Protein AF-A0A4Y4XLT6-F1 (afdb_monomer)

InterPro domains:
  IPR018145 Type IV secretion system ATPase VirB4/TrbE, middle domain [PF03135] (1-133)

Secondary structure (DSSP, 8-state):
-EEE-SS-SS--SHHHHHHHTS-S-EEEEEEEEEPPHHHHHHHHHHHHHH---HHHHHHHHHHHHHHHTTS---EEEEEEEEE--SSHHHHHHHHHHHHHHHHHTT-EEEP----SS-----SSTTSS---GGGS--

Foldseek 3Di:
DWKDQDPDPDDDCQLVVLVVPDPFPKDKDKDKAWDDLVRLLVVLVVVLVPDPDPVSNVVSVVQNVCSVVVVDTDMQIIIDMDGDDPDPVRVVVVVVVSQVSCVVVSMHDDDDDDPPPPDQDDDDPPRDDRHPVPVPD

Structure (mmCIF, N/CA/C/O backbone):
data_AF-A0A4Y4XLT6-F1
#
_entry.id   AF-A0A4Y4XLT6-F1
#
loop_
_atom_site.group_PDB
_atom_site.id
_atom_site.type_symbol
_atom_site.label_atom_id
_atom_site.label_alt_id
_atom_site.label_comp_id
_atom_site.label_asym_id
_atom_site.label_entity_id
_atom_site.label_seq_id
_atom_site.pdbx_PDB_ins_code
_atom_site.Cartn_x
_atom_site.Cartn_y
_atom_site.Cartn_z
_atom_site.occupancy
_atom_site.B_iso_or_equiv
_atom_site.auth_seq_id
_atom_site.auth_comp_id
_atom_site.auth_asym_id
_atom_site.auth_atom_id
_atom_site.pdbx_PDB_model_num
ATOM 1 N N . ILE A 1 1 ? 8.110 1.461 -8.165 1.00 56.75 1 ILE A N 1
ATOM 2 C CA . ILE A 1 1 ? 6.955 2.390 -8.075 1.00 56.75 1 ILE A CA 1
ATOM 3 C C . ILE A 1 1 ? 6.117 2.007 -6.863 1.00 56.75 1 ILE A C 1
ATOM 5 O O . ILE A 1 1 ? 5.709 0.849 -6.778 1.00 56.75 1 ILE A O 1
ATOM 9 N N . GLY A 1 2 ? 5.889 2.941 -5.937 1.00 58.16 2 GLY A N 1
ATOM 10 C CA . GLY A 1 2 ? 4.943 2.769 -4.827 1.00 58.16 2 GLY A CA 1
ATOM 11 C C . GLY A 1 2 ? 3.599 3.411 -5.168 1.00 58.16 2 GLY A C 1
ATOM 12 O O . GLY A 1 2 ? 3.577 4.536 -5.663 1.00 58.16 2 GLY A O 1
ATOM 13 N N . ILE A 1 3 ? 2.484 2.717 -4.946 1.00 56.78 3 ILE A N 1
ATOM 14 C CA . ILE A 1 3 ? 1.167 3.171 -5.426 1.00 56.78 3 ILE A CA 1
ATOM 15 C C . ILE A 1 3 ? 0.323 3.726 -4.284 1.00 56.78 3 ILE A C 1
ATOM 17 O O . ILE A 1 3 ? 0.218 3.120 -3.216 1.00 56.78 3 ILE A O 1
ATOM 21 N N . LYS A 1 4 ? -0.300 4.882 -4.526 1.00 63.34 4 LYS A N 1
ATOM 22 C CA . LYS A 1 4 ? -1.204 5.552 -3.593 1.00 63.34 4 LYS A CA 1
ATOM 23 C C . LYS A 1 4 ? -2.550 5.818 -4.265 1.00 63.34 4 LYS A C 1
ATOM 25 O O . LYS A 1 4 ? -2.605 6.316 -5.384 1.00 63.34 4 LYS A O 1
ATOM 30 N N . ALA A 1 5 ? -3.632 5.510 -3.559 1.00 59.69 5 ALA A N 1
ATOM 31 C CA . ALA A 1 5 ? -4.990 5.843 -3.971 1.00 59.69 5 ALA A CA 1
ATOM 32 C C . ALA A 1 5 ? -5.420 7.107 -3.217 1.00 59.69 5 ALA A C 1
ATOM 34 O O . ALA A 1 5 ? -5.710 7.040 -2.024 1.00 59.69 5 ALA A O 1
ATOM 35 N N . TYR A 1 6 ? -5.375 8.259 -3.887 1.00 57.91 6 TYR A N 1
ATOM 36 C CA . TYR A 1 6 ? -5.792 9.539 -3.303 1.00 57.91 6 TYR A CA 1
ATOM 37 C C . TYR A 1 6 ? -7.222 9.924 -3.690 1.00 57.91 6 TYR A C 1
ATOM 39 O O . TYR A 1 6 ? -7.899 10.581 -2.908 1.00 57.91 6 TYR A O 1
ATOM 47 N N . GLU A 1 7 ? -7.676 9.494 -4.870 1.00 56.12 7 GLU A N 1
ATOM 48 C CA . GLU A 1 7 ? -8.919 9.971 -5.492 1.00 56.12 7 GLU A CA 1
ATOM 49 C C . GLU A 1 7 ? -9.988 8.881 -5.638 1.00 56.12 7 GLU A C 1
ATOM 51 O O . GLU A 1 7 ? -11.079 9.147 -6.130 1.00 56.12 7 GLU A O 1
ATOM 56 N N . SER A 1 8 ? -9.701 7.651 -5.200 1.00 59.47 8 SER A N 1
ATOM 57 C CA . SER A 1 8 ? -10.658 6.549 -5.275 1.00 59.47 8 SER A CA 1
ATOM 58 C C . SER A 1 8 ? -11.143 6.122 -3.895 1.00 59.47 8 SER A C 1
ATOM 60 O O . SER A 1 8 ? -10.350 5.753 -3.028 1.00 59.47 8 SER A O 1
ATOM 62 N N . GLU A 1 9 ? -12.463 6.081 -3.725 1.00 63.12 9 GLU A N 1
ATOM 63 C CA . GLU A 1 9 ? -13.127 5.472 -2.565 1.00 63.12 9 GLU A CA 1
ATOM 64 C C . GLU A 1 9 ? -13.038 3.937 -2.582 1.00 63.12 9 GLU A C 1
ATOM 66 O O . GLU A 1 9 ? -13.348 3.274 -1.590 1.00 63.12 9 GLU A O 1
ATOM 71 N N . ARG A 1 10 ? -12.639 3.345 -3.719 1.00 63.91 10 ARG A N 1
ATOM 72 C CA . ARG A 1 10 ? -12.600 1.893 -3.927 1.00 63.91 10 ARG A CA 1
ATOM 73 C C . ARG A 1 10 ? -11.317 1.461 -4.624 1.00 63.91 10 ARG A C 1
ATOM 75 O O . ARG A 1 10 ? -10.996 1.910 -5.719 1.00 63.91 10 ARG A O 1
ATOM 82 N N . ILE A 1 11 ? -10.613 0.508 -4.028 1.00 67.00 11 ILE A N 1
ATOM 83 C CA . ILE A 1 11 ? -9.518 -0.187 -4.708 1.00 67.00 11 ILE A CA 1
ATOM 84 C C . ILE A 1 11 ? -10.138 -1.334 -5.510 1.00 67.00 11 ILE A C 1
ATOM 86 O O . ILE A 1 11 ? -10.748 -2.231 -4.930 1.00 67.00 11 ILE A O 1
ATOM 90 N N . THR A 1 12 ? -10.012 -1.296 -6.836 1.00 73.75 12 THR A N 1
ATOM 91 C CA . THR A 1 12 ? -10.509 -2.347 -7.737 1.00 73.75 12 THR A CA 1
ATOM 92 C C . THR A 1 12 ? -9.352 -3.208 -8.248 1.00 73.75 12 THR A C 1
ATOM 94 O O . THR A 1 12 ? -8.189 -2.802 -8.234 1.00 73.75 12 THR A O 1
ATOM 97 N N . SER A 1 13 ? -9.660 -4.416 -8.724 1.00 77.94 13 SER A N 1
ATOM 98 C CA . SER A 1 13 ? -8.675 -5.293 -9.370 1.00 77.94 13 SER A CA 1
ATOM 99 C C . SER A 1 13 ? -8.335 -4.874 -10.804 1.00 77.94 13 SER A C 1
ATOM 101 O O . SER A 1 13 ? -7.438 -5.468 -11.397 1.00 77.94 13 SER A O 1
ATOM 103 N N . ILE A 1 14 ? -9.016 -3.866 -11.363 1.00 82.56 14 ILE A N 1
ATOM 104 C CA . ILE A 1 14 ? -8.887 -3.462 -12.771 1.00 82.56 14 ILE A CA 1
ATOM 105 C C . ILE A 1 14 ? -7.462 -2.999 -13.064 1.00 82.56 14 ILE A C 1
ATOM 107 O O . ILE A 1 14 ? -6.852 -3.487 -14.012 1.00 82.56 14 ILE A O 1
ATOM 111 N N . ALA A 1 15 ? -6.893 -2.154 -12.201 1.00 79.06 15 ALA A N 1
ATOM 112 C CA . ALA A 1 15 ? -5.518 -1.687 -12.347 1.00 79.06 15 ALA A CA 1
ATOM 113 C C . ALA A 1 15 ? -4.511 -2.845 -12.368 1.00 79.06 15 ALA A C 1
ATOM 115 O O . ALA A 1 15 ? -3.639 -2.895 -13.228 1.00 79.06 15 ALA A O 1
ATOM 116 N N . VAL A 1 16 ? -4.656 -3.814 -11.458 1.00 82.31 16 VAL A N 1
ATOM 117 C CA . VAL A 1 16 ? -3.785 -4.999 -11.421 1.00 82.31 16 VAL A CA 1
ATOM 118 C C . VAL A 1 16 ? -3.987 -5.862 -12.666 1.00 82.31 16 VAL A C 1
ATOM 120 O O . VAL A 1 16 ? -3.010 -6.310 -13.256 1.00 82.31 16 VAL A O 1
ATOM 123 N N . GLY A 1 17 ? -5.231 -6.045 -13.110 1.00 85.81 17 GLY A N 1
ATOM 124 C CA . GLY A 1 17 ? -5.538 -6.744 -14.355 1.00 85.81 17 GLY A CA 1
ATOM 125 C C . GLY A 1 17 ? -4.869 -6.088 -15.562 1.00 85.81 17 GLY A C 1
ATOM 126 O O . GLY A 1 17 ? -4.190 -6.768 -16.324 1.00 85.81 17 GLY A O 1
ATOM 127 N N . ALA A 1 18 ? -4.981 -4.766 -15.702 1.00 85.75 18 ALA A N 1
ATOM 128 C CA . ALA A 1 18 ? -4.373 -4.008 -16.794 1.00 85.75 18 ALA A CA 1
ATOM 129 C C . ALA A 1 18 ? -2.841 -4.137 -16.830 1.00 85.75 18 ALA A C 1
ATOM 131 O O . ALA A 1 18 ? -2.266 -4.194 -17.918 1.00 85.75 18 ALA A O 1
ATOM 132 N N . LEU A 1 19 ? -2.194 -4.220 -15.660 1.00 85.12 19 LEU A N 1
ATOM 133 C CA . LEU A 1 19 ? -0.755 -4.479 -15.540 1.00 85.12 19 LEU A CA 1
ATOM 134 C C . LEU A 1 19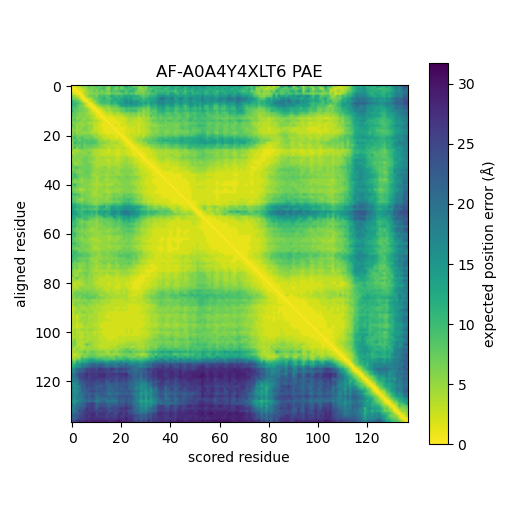 ? -0.387 -5.894 -15.995 1.00 85.12 19 LEU A C 1
ATOM 136 O O . LEU A 1 19 ? 0.600 -6.061 -16.703 1.00 85.12 19 LEU A O 1
ATOM 140 N N . LEU A 1 20 ? -1.183 -6.900 -15.620 1.00 86.81 20 LEU A N 1
ATOM 141 C CA . LEU A 1 20 ? -0.944 -8.301 -15.986 1.00 86.81 20 LEU A CA 1
ATOM 142 C C . LEU A 1 20 ? -1.128 -8.578 -17.486 1.00 86.81 20 LEU A C 1
ATOM 144 O O . LEU A 1 20 ? -0.572 -9.549 -17.988 1.00 86.81 20 LEU A O 1
ATOM 148 N N . TYR A 1 21 ? -1.878 -7.736 -18.202 1.00 88.50 21 TYR A N 1
ATOM 149 C CA . TYR A 1 21 ? -2.002 -7.808 -19.662 1.00 88.50 21 TYR A CA 1
ATOM 150 C C . TYR A 1 21 ? -0.819 -7.190 -20.417 1.00 88.50 21 TYR A C 1
ATOM 152 O O . TYR A 1 21 ? -0.756 -7.319 -21.638 1.00 88.50 21 TYR A O 1
ATOM 160 N N . GLN A 1 22 ? 0.100 -6.499 -19.737 1.00 85.31 22 GLN A N 1
ATOM 161 C CA . GLN A 1 22 ? 1.267 -5.931 -20.405 1.00 85.31 22 GLN A CA 1
ATOM 162 C C . GLN A 1 22 ? 2.339 -6.999 -20.606 1.00 85.31 22 GLN A C 1
ATOM 164 O O . GLN A 1 22 ? 2.741 -7.672 -19.659 1.00 85.31 22 GLN A O 1
ATOM 169 N N . GLU A 1 23 ? 2.911 -7.063 -21.806 1.00 84.50 23 GLU A N 1
ATOM 170 C CA . GLU A 1 23 ? 4.119 -7.850 -22.099 1.00 84.50 23 GLU A CA 1
ATOM 171 C C . GLU A 1 23 ? 5.389 -7.142 -21.581 1.00 84.50 23 GLU A C 1
ATOM 173 O O . GLU A 1 23 ? 6.415 -7.067 -22.251 1.00 84.50 23 GLU A O 1
ATOM 178 N N . THR A 1 24 ? 5.314 -6.549 -20.386 1.00 81.25 24 THR A N 1
ATOM 179 C CA . THR A 1 24 ? 6.424 -5.826 -19.757 1.00 81.25 24 THR A CA 1
ATOM 180 C C . THR A 1 24 ? 7.044 -6.686 -18.655 1.00 81.25 24 THR A C 1
ATOM 182 O O . THR A 1 24 ? 6.309 -7.181 -17.799 1.00 81.25 24 THR A O 1
ATOM 185 N N . PRO A 1 25 ? 8.379 -6.849 -18.613 1.00 81.56 25 PRO A N 1
ATOM 186 C CA . PRO A 1 25 ? 9.061 -7.545 -17.524 1.00 81.56 25 PRO A CA 1
ATOM 187 C C . PRO A 1 25 ? 8.947 -6.759 -16.206 1.00 81.56 25 PRO A C 1
ATOM 189 O O . PRO A 1 25 ? 9.766 -5.892 -15.885 1.00 81.56 25 PRO A O 1
ATOM 192 N N . LEU A 1 26 ? 7.916 -7.084 -15.424 1.00 81.25 26 LEU A N 1
ATOM 193 C CA . LEU A 1 26 ? 7.631 -6.472 -14.130 1.00 81.25 26 LEU A CA 1
ATOM 194 C C . LEU A 1 26 ? 7.354 -7.521 -13.050 1.00 81.25 26 LEU A C 1
ATOM 196 O O . LEU A 1 26 ? 6.807 -8.587 -13.326 1.00 81.25 26 LEU A O 1
ATOM 200 N N . ASP A 1 27 ? 7.684 -7.179 -11.806 1.00 83.50 27 ASP A N 1
ATOM 201 C CA . ASP A 1 27 ? 7.221 -7.909 -10.629 1.00 83.50 27 ASP A CA 1
ATOM 202 C C . ASP A 1 27 ? 6.143 -7.074 -9.922 1.00 83.50 27 ASP A C 1
ATOM 204 O O . ASP A 1 27 ? 6.361 -5.899 -9.603 1.00 83.50 27 ASP A O 1
ATOM 208 N N . ILE A 1 28 ? 4.994 -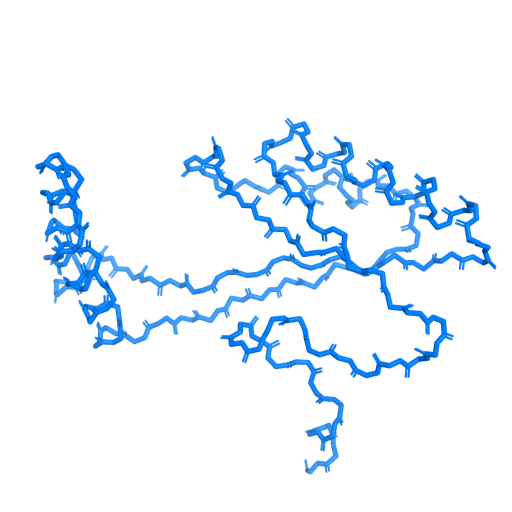7.692 -9.636 1.00 82.12 28 ILE A N 1
ATOM 209 C CA . ILE A 1 28 ? 3.938 -7.102 -8.805 1.00 82.12 28 ILE A CA 1
ATOM 210 C C . ILE A 1 28 ? 4.061 -7.667 -7.397 1.00 82.12 28 ILE A C 1
ATOM 212 O O . ILE A 1 28 ? 3.902 -8.867 -7.174 1.00 82.12 28 ILE A O 1
ATOM 216 N N . ILE A 1 29 ? 4.308 -6.791 -6.431 1.00 81.44 29 ILE A N 1
ATOM 217 C CA . ILE A 1 29 ? 4.390 -7.149 -5.020 1.00 81.44 29 ILE A CA 1
ATOM 218 C C . ILE A 1 29 ? 3.187 -6.544 -4.316 1.00 81.44 29 ILE A C 1
ATOM 220 O O . ILE A 1 29 ? 3.079 -5.331 -4.121 1.00 81.44 29 ILE A O 1
ATOM 224 N N . PHE A 1 30 ? 2.284 -7.427 -3.919 1.00 78.56 30 PHE A N 1
ATOM 225 C CA . PHE A 1 30 ? 1.071 -7.089 -3.207 1.00 78.56 30 PHE A CA 1
ATOM 226 C C . PHE A 1 30 ? 1.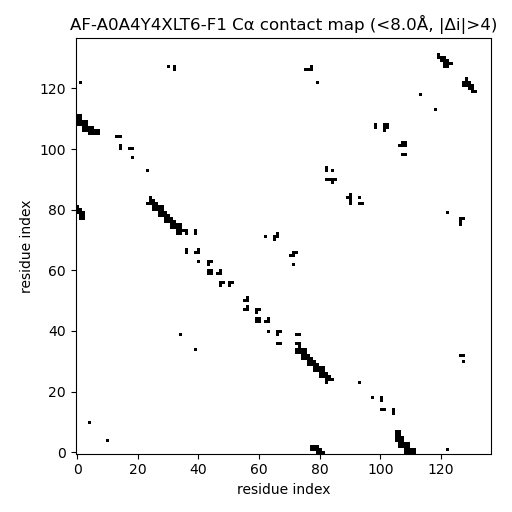192 -7.520 -1.760 1.00 78.56 30 PHE A C 1
ATOM 228 O O . PHE A 1 30 ? 1.548 -8.667 -1.486 1.00 78.56 30 PHE A O 1
ATOM 235 N N . SER A 1 31 ? 0.902 -6.625 -0.821 1.00 77.75 31 SER A N 1
ATOM 236 C CA . SER A 1 31 ? 0.926 -7.024 0.578 1.00 77.75 31 SER A CA 1
ATOM 237 C C . SER A 1 31 ? -0.137 -6.352 1.433 1.00 77.75 31 SER A C 1
ATOM 239 O O . SER A 1 31 ? -0.466 -5.173 1.291 1.00 77.75 31 SER A O 1
ATOM 241 N N . ILE A 1 32 ? -0.699 -7.181 2.311 1.00 81.19 32 ILE A N 1
ATOM 242 C CA . ILE A 1 32 ? -1.811 -6.866 3.194 1.00 81.19 32 ILE A CA 1
ATOM 243 C C . ILE A 1 32 ? -1.400 -7.277 4.603 1.00 81.19 32 ILE A C 1
ATOM 245 O O . ILE A 1 32 ? -1.032 -8.426 4.842 1.00 81.19 32 ILE A O 1
ATOM 249 N N . GLU A 1 33 ? -1.481 -6.340 5.539 1.00 83.62 33 GLU A N 1
ATOM 250 C CA . GLU A 1 33 ? -1.214 -6.577 6.956 1.00 83.62 33 GLU A CA 1
ATOM 251 C C . GLU A 1 33 ? -2.452 -6.159 7.766 1.00 83.62 33 GLU A C 1
ATOM 253 O O . GLU A 1 33 ? -2.813 -4.975 7.763 1.00 83.62 33 GLU A O 1
ATOM 258 N N . PRO A 1 34 ? -3.132 -7.085 8.466 1.00 86.56 34 PRO A N 1
ATOM 259 C CA . PRO A 1 34 ? -4.257 -6.719 9.313 1.00 86.56 34 PRO A CA 1
ATOM 260 C C . PRO A 1 34 ? -3.784 -5.883 10.503 1.00 86.56 34 PRO A C 1
ATOM 262 O O . PRO A 1 34 ? -2.799 -6.204 11.169 1.00 86.56 34 PRO A O 1
ATOM 265 N N . MET A 1 35 ? -4.514 -4.813 10.811 1.00 89.19 35 MET A N 1
ATOM 266 C CA . MET A 1 35 ? -4.279 -4.051 12.032 1.00 89.19 35 MET A CA 1
ATOM 267 C C . MET A 1 35 ? -5.070 -4.668 13.183 1.00 89.19 35 MET A C 1
ATOM 269 O O . MET A 1 35 ? -6.239 -5.020 13.041 1.00 89.19 35 MET A O 1
ATOM 273 N N . SER A 1 36 ? -4.438 -4.779 14.354 1.00 93.19 36 SER A N 1
ATOM 274 C CA . SER A 1 36 ? -5.154 -5.199 15.557 1.00 93.19 36 SER A CA 1
ATOM 275 C C . SER A 1 36 ? -6.202 -4.157 15.951 1.00 93.19 36 SER A C 1
ATOM 277 O O . SER A 1 36 ? -5.981 -2.957 15.781 1.00 93.19 36 SER A O 1
ATOM 279 N N . VAL A 1 37 ? -7.305 -4.607 16.557 1.00 94.62 37 VAL A N 1
ATOM 280 C CA . VAL A 1 37 ? -8.404 -3.741 17.033 1.00 94.62 37 VAL A CA 1
ATOM 281 C C . VAL A 1 37 ? -7.874 -2.553 17.842 1.00 94.62 37 VAL A C 1
ATOM 283 O O . VAL A 1 37 ? -8.253 -1.415 17.589 1.00 94.62 37 VAL A O 1
ATOM 286 N N . HIS A 1 38 ? -6.933 -2.792 18.762 1.00 94.94 38 HIS A N 1
ATOM 287 C CA . HIS A 1 38 ? -6.314 -1.733 19.563 1.00 94.94 38 HIS A CA 1
ATOM 288 C C . HIS A 1 38 ? -5.590 -0.685 18.701 1.00 94.94 38 HIS A C 1
ATOM 290 O O . HIS A 1 38 ? -5.807 0.515 18.871 1.00 94.94 38 HIS A O 1
ATOM 296 N N . LYS A 1 39 ? -4.754 -1.124 17.747 1.00 92.88 39 LYS A N 1
ATOM 297 C CA . LYS A 1 39 ? -4.032 -0.220 16.837 1.00 92.88 39 LYS A CA 1
ATOM 298 C C . LYS A 1 39 ? -5.005 0.572 15.961 1.00 92.88 39 LYS A C 1
ATOM 300 O O . LYS A 1 39 ? -4.818 1.773 15.786 1.00 92.88 39 LYS A O 1
ATOM 305 N N . THR A 1 40 ? -6.053 -0.075 15.456 1.00 93.50 40 THR A N 1
ATOM 306 C CA . THR A 1 40 ? -7.095 0.573 14.651 1.00 93.50 40 THR A CA 1
ATOM 307 C C . THR A 1 40 ? -7.842 1.644 15.441 1.00 93.50 40 THR A C 1
ATOM 309 O O . THR A 1 40 ? -7.978 2.767 14.962 1.00 93.50 40 THR A O 1
ATOM 312 N N . LEU A 1 41 ? -8.282 1.343 16.666 1.00 95.56 41 LEU A N 1
ATOM 313 C CA . LEU A 1 41 ? -8.991 2.311 17.507 1.00 95.56 41 LEU A CA 1
ATOM 314 C C . LEU A 1 41 ? -8.104 3.503 17.879 1.00 95.56 41 LEU A C 1
ATOM 316 O O . LEU A 1 41 ? -8.563 4.642 17.814 1.00 95.56 41 LEU A O 1
ATOM 320 N N . SER A 1 42 ? -6.833 3.255 18.213 1.00 94.19 42 SER A N 1
ATOM 321 C CA . SER A 1 42 ? -5.857 4.320 18.473 1.00 94.19 42 SER A CA 1
ATOM 322 C C . SER A 1 42 ? -5.704 5.245 17.264 1.00 94.19 42 SER A C 1
ATOM 324 O O . SER A 1 42 ? -5.797 6.462 17.407 1.00 94.19 42 SER A O 1
ATOM 326 N N . PHE A 1 43 ? -5.541 4.666 16.070 1.00 91.44 43 PHE A N 1
ATOM 327 C CA . PHE A 1 43 ? -5.414 5.414 14.821 1.00 91.44 43 PHE A CA 1
ATOM 328 C C . PHE A 1 43 ? -6.657 6.265 14.522 1.00 91.44 43 PHE A C 1
ATOM 330 O O . PHE A 1 43 ? -6.541 7.462 14.260 1.00 91.44 43 PHE A O 1
ATOM 337 N N . LEU A 1 44 ? -7.857 5.680 14.594 1.00 93.06 44 LEU A N 1
ATOM 338 C CA . LEU A 1 44 ? -9.105 6.400 14.317 1.00 93.06 44 LEU A CA 1
ATOM 339 C C . LEU A 1 44 ? -9.349 7.529 15.327 1.00 93.06 44 LEU A C 1
ATOM 341 O O . LEU A 1 44 ? -9.754 8.624 14.937 1.00 93.06 44 LEU A O 1
ATOM 345 N N . LYS A 1 45 ? -9.052 7.295 16.612 1.00 93.44 45 LYS A N 1
ATOM 346 C CA . LYS A 1 45 ? -9.189 8.303 17.672 1.00 93.44 45 LYS A CA 1
ATOM 347 C C . LYS A 1 45 ? -8.256 9.491 17.451 1.00 93.44 45 LYS A C 1
ATOM 349 O O . LYS A 1 45 ? -8.672 10.637 17.621 1.00 93.44 45 LYS A O 1
ATOM 354 N N . GLU A 1 46 ? -7.014 9.228 17.058 1.00 93.25 46 GLU A N 1
ATOM 355 C CA . GLU A 1 46 ? -6.049 10.272 16.716 1.00 93.25 46 GLU A CA 1
ATOM 356 C C . GLU A 1 46 ? -6.531 11.099 15.516 1.00 93.25 46 GLU A C 1
ATOM 358 O O . GLU A 1 46 ? -6.596 12.326 15.597 1.00 93.25 46 GLU A O 1
ATOM 363 N N . ARG A 1 47 ? -6.978 10.443 14.439 1.00 88.94 47 ARG A N 1
ATOM 364 C CA . ARG A 1 47 ? -7.518 11.128 13.251 1.00 88.94 47 ARG A CA 1
ATOM 365 C C . ARG A 1 47 ? -8.754 11.967 13.569 1.00 88.94 47 ARG A C 1
ATOM 367 O O . ARG A 1 47 ? -8.852 13.097 13.101 1.00 88.94 47 ARG A O 1
ATOM 374 N N . ALA A 1 48 ? -9.657 11.461 14.407 1.00 90.50 48 ALA A N 1
ATOM 375 C CA . ALA A 1 48 ? -10.853 12.191 14.818 1.00 90.50 48 ALA A CA 1
ATOM 376 C C . ALA A 1 48 ? -10.518 13.432 15.662 1.00 90.50 48 ALA A C 1
ATOM 378 O O . ALA A 1 48 ? -11.219 14.440 15.574 1.00 90.50 48 ALA A O 1
ATOM 379 N N . LYS A 1 49 ? -9.444 13.381 16.464 1.00 89.44 49 LYS A N 1
ATOM 380 C CA . LYS A 1 49 ? -8.967 14.520 17.264 1.00 89.44 49 LYS A CA 1
ATOM 381 C C . LYS A 1 49 ? -8.460 15.667 16.386 1.00 89.44 49 LYS A C 1
ATOM 383 O O . LYS A 1 49 ? -8.687 16.821 16.730 1.00 89.44 49 LYS A O 1
ATOM 388 N N . PHE A 1 50 ? -7.786 15.345 15.283 1.00 84.81 50 PHE A N 1
ATOM 389 C CA . PHE A 1 50 ? -7.194 16.329 14.370 1.00 84.81 50 PHE A CA 1
ATOM 390 C C . PHE A 1 50 ? -8.091 16.693 13.176 1.00 84.81 50 PHE A C 1
ATOM 392 O O . PHE A 1 50 ? -7.706 17.522 12.354 1.00 84.81 50 PHE A O 1
ATOM 399 N N . SER A 1 51 ? -9.280 16.096 13.063 1.00 84.81 51 SER A N 1
ATOM 400 C CA . SER A 1 51 ? -10.231 16.436 12.005 1.00 84.81 51 SER A CA 1
ATOM 401 C C . SER A 1 51 ? -10.934 17.762 12.302 1.00 84.81 51 SER A C 1
ATOM 403 O O . SER A 1 51 ? -11.609 17.899 13.323 1.00 84.81 51 SER A O 1
ATOM 405 N N . MET A 1 52 ? -10.819 18.715 11.375 1.00 81.31 52 MET A N 1
ATOM 406 C CA . MET A 1 52 ? -11.478 20.027 11.450 1.00 81.31 52 MET A CA 1
ATOM 407 C C . MET A 1 52 ? -12.931 19.997 10.945 1.00 81.31 52 MET A C 1
ATOM 409 O O . MET A 1 52 ? -13.690 20.929 11.195 1.00 81.31 52 MET A O 1
ATOM 413 N N . SER A 1 53 ? -13.331 18.934 10.239 1.00 90.62 53 SER A N 1
ATOM 414 C CA . SER A 1 53 ? -14.688 18.763 9.710 1.00 90.62 53 SER A CA 1
ATOM 415 C C . SER A 1 53 ? -15.528 17.893 10.641 1.00 90.62 53 SER A C 1
ATOM 417 O O . SER A 1 53 ? -15.167 16.747 10.926 1.00 90.62 53 SER A O 1
ATOM 419 N N . ASN A 1 54 ? -16.681 18.418 11.071 1.00 88.19 54 ASN A N 1
ATOM 420 C CA . ASN A 1 54 ? -17.646 17.676 11.889 1.00 88.19 54 ASN A CA 1
ATOM 421 C C . ASN A 1 54 ? -18.181 16.433 11.166 1.00 88.19 54 ASN A C 1
ATOM 423 O O . ASN A 1 54 ? -18.378 15.406 11.807 1.00 88.19 54 ASN A O 1
ATOM 427 N N . LEU A 1 55 ? -18.357 16.504 9.841 1.00 88.50 55 LEU A N 1
ATOM 428 C CA . LEU A 1 55 ? -18.786 15.366 9.026 1.00 88.50 55 LEU A CA 1
ATOM 429 C C . LEU A 1 55 ? -17.768 14.221 9.117 1.00 88.50 55 LEU A C 1
ATOM 431 O O . LEU A 1 55 ? -18.094 13.130 9.574 1.00 88.50 55 LEU A O 1
ATOM 435 N N . VAL A 1 56 ? -16.505 14.519 8.804 1.00 86.12 56 VAL A N 1
ATOM 436 C CA . VAL A 1 56 ? -15.403 13.542 8.843 1.00 86.12 56 VAL A CA 1
ATOM 437 C C . VAL A 1 56 ? -15.202 12.998 10.258 1.00 86.12 56 VAL A C 1
ATOM 439 O O . VAL A 1 56 ? -14.920 11.820 10.460 1.00 86.12 56 VAL A O 1
ATOM 442 N N . LYS A 1 57 ? -15.360 13.848 11.277 1.00 91.06 57 LYS A N 1
ATOM 443 C CA . LY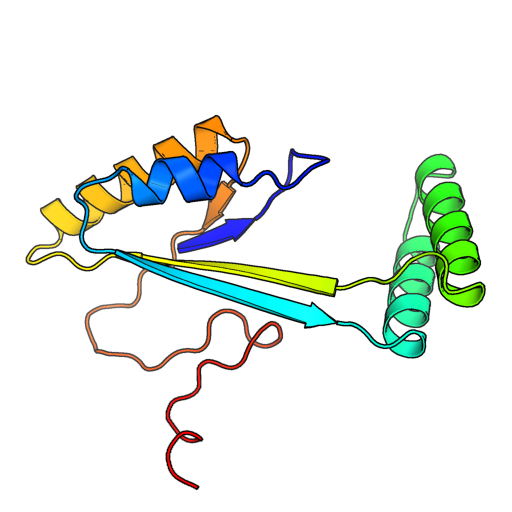S A 1 57 ? -15.253 13.423 12.674 1.00 91.06 57 LYS A CA 1
ATOM 444 C C . LYS A 1 57 ? -16.353 12.428 13.058 1.00 91.06 57 LYS A C 1
ATOM 446 O O . LYS A 1 57 ? -16.049 11.464 13.757 1.00 91.06 57 LYS A O 1
ATOM 451 N N . ASN A 1 58 ? -17.589 12.636 12.603 1.00 92.62 58 ASN A N 1
ATOM 452 C CA . ASN A 1 58 ? -18.705 11.725 12.865 1.00 92.62 58 ASN A CA 1
ATOM 453 C C . ASN A 1 58 ? -18.497 10.365 12.185 1.00 92.62 58 ASN A C 1
ATOM 455 O O . ASN A 1 58 ? -18.653 9.341 12.847 1.00 92.62 58 ASN A O 1
ATOM 459 N N . GLU A 1 59 ? -18.040 10.344 10.932 1.00 91.50 59 GLU A N 1
ATOM 460 C CA . GLU A 1 59 ? -17.684 9.096 10.237 1.00 91.50 59 GLU A CA 1
ATOM 461 C C . GLU A 1 59 ? -16.571 8.331 10.972 1.00 91.50 59 GLU A C 1
ATOM 463 O O . GLU A 1 59 ? -16.665 7.127 11.206 1.00 91.50 59 GLU A O 1
ATOM 468 N N . LEU A 1 60 ? -15.524 9.030 11.426 1.00 93.00 60 LEU A N 1
ATOM 469 C CA . LEU A 1 60 ? -14.438 8.411 12.192 1.00 93.00 60 LEU A CA 1
ATOM 470 C C . LEU A 1 60 ? -14.898 7.850 13.547 1.00 93.00 60 LEU A C 1
ATOM 472 O O . LEU A 1 60 ? -14.283 6.908 14.054 1.00 93.00 60 LEU A O 1
ATOM 476 N N . LEU A 1 61 ? -15.936 8.422 14.161 1.00 93.94 61 LEU A N 1
ATOM 477 C CA . LEU A 1 61 ? -16.553 7.882 15.377 1.00 93.94 61 LEU A CA 1
ATOM 478 C C . LEU A 1 61 ? -17.408 6.649 15.065 1.00 93.94 61 LEU A C 1
ATOM 480 O O . LEU A 1 61 ? -17.315 5.655 15.785 1.00 93.94 61 LEU A O 1
ATOM 484 N N . GLU A 1 62 ? -18.165 6.665 13.970 1.00 95.44 62 GLU A N 1
ATOM 485 C CA . GLU A 1 62 ? -18.921 5.500 13.503 1.00 95.44 62 GLU A CA 1
ATOM 486 C C . GLU A 1 62 ? -17.994 4.312 13.210 1.00 95.44 62 GLU A C 1
ATOM 488 O O . GLU A 1 62 ? -18.218 3.206 13.712 1.00 95.44 62 GLU A O 1
ATOM 493 N N . TYR A 1 63 ? -16.879 4.539 12.508 1.00 94.94 63 TYR A N 1
ATOM 494 C CA . TYR A 1 63 ? -15.875 3.498 12.271 1.00 94.94 63 TYR A CA 1
ATOM 495 C C . TYR A 1 63 ? -15.299 2.923 13.568 1.00 94.94 63 TYR A C 1
ATOM 497 O O . TYR A 1 63 ? -15.048 1.719 13.642 1.00 94.94 63 TYR A O 1
ATOM 505 N N . GLN A 1 64 ? -15.120 3.737 14.614 1.00 95.38 64 GLN A N 1
ATOM 506 C CA . GLN A 1 64 ? -14.685 3.229 15.919 1.00 95.38 64 GLN A CA 1
ATOM 507 C C . GLN A 1 64 ? -15.717 2.272 16.524 1.00 95.38 64 GLN A C 1
ATOM 509 O O . GLN A 1 64 ? -15.330 1.217 17.028 1.00 95.38 64 GLN A O 1
ATOM 514 N N . GLU A 1 65 ? -17.010 2.592 16.452 1.00 96.75 65 GLU A N 1
ATOM 515 C CA . GLU A 1 65 ? -18.072 1.709 16.951 1.00 96.75 65 GLU A CA 1
ATOM 516 C C . GLU A 1 65 ? -18.175 0.412 16.142 1.00 96.75 65 GLU A C 1
ATOM 518 O O . GLU A 1 65 ? -18.304 -0.681 16.710 1.00 96.75 65 GLU A O 1
ATOM 523 N N . LEU A 1 66 ? -18.031 0.490 14.819 1.00 97.38 66 LEU A N 1
ATOM 524 C CA . LEU A 1 66 ? -17.986 -0.695 13.963 1.00 97.38 66 LEU A CA 1
ATOM 525 C C . LEU A 1 66 ? -16.781 -1.592 14.293 1.00 97.38 66 LEU A C 1
ATOM 527 O O . LEU A 1 66 ? -16.932 -2.813 14.374 1.00 97.38 66 LEU A O 1
ATOM 531 N N . VAL A 1 67 ? -15.610 -1.013 14.572 1.00 96.25 67 VAL A N 1
ATOM 532 C CA . VAL A 1 67 ? -14.412 -1.766 14.986 1.00 96.25 67 VAL A CA 1
ATOM 533 C C . VAL A 1 67 ? -14.591 -2.401 16.370 1.00 96.25 67 VAL A C 1
ATOM 535 O O . VAL A 1 67 ? -14.284 -3.583 16.541 1.00 96.25 67 VAL A O 1
ATOM 538 N N . LYS A 1 68 ? -15.139 -1.672 17.355 1.00 94.38 68 LYS A N 1
ATOM 539 C CA . LY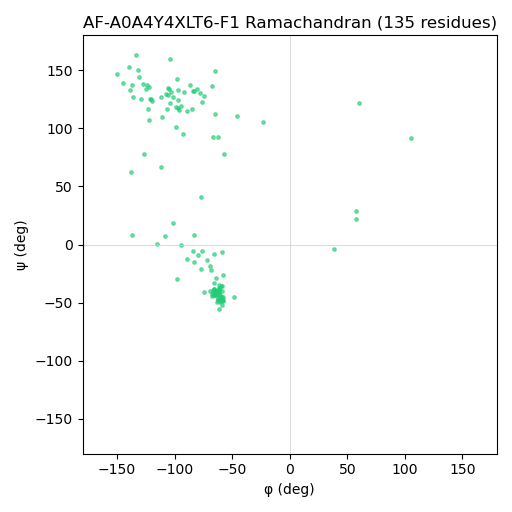S A 1 68 ? -15.425 -2.209 18.706 1.00 94.38 68 LYS A CA 1
ATOM 540 C C . LYS A 1 68 ? -16.382 -3.397 18.660 1.00 94.38 68 LYS A C 1
ATOM 542 O O . LYS A 1 68 ? -16.183 -4.385 19.361 1.00 94.38 68 LYS A O 1
ATOM 547 N N . THR A 1 69 ? -17.394 -3.311 17.800 1.00 96.50 69 THR A N 1
ATOM 548 C CA . THR A 1 69 ? -18.394 -4.369 17.590 1.00 96.50 69 THR A CA 1
ATOM 549 C C . THR A 1 69 ? -17.931 -5.462 16.622 1.00 96.50 69 THR A C 1
ATOM 551 O O . THR A 1 69 ? -18.723 -6.333 16.273 1.00 96.50 69 THR A O 1
ATOM 554 N N . LYS A 1 70 ? -16.655 -5.449 16.200 1.00 92.06 70 LYS A N 1
ATOM 555 C CA . LYS A 1 70 ? -16.047 -6.412 15.261 1.00 92.06 70 LYS A CA 1
ATOM 556 C C . LYS A 1 70 ? -16.754 -6.496 13.899 1.00 92.06 70 LYS A C 1
ATOM 558 O O . LYS A 1 70 ? -16.611 -7.487 13.191 1.00 92.06 70 LYS A O 1
ATOM 563 N N . ARG A 1 71 ? -17.497 -5.452 13.522 1.00 94.19 71 ARG A N 1
ATOM 564 C CA . ARG A 1 71 ? -18.174 -5.313 12.221 1.00 94.19 71 ARG A CA 1
ATOM 565 C C . ARG A 1 71 ? -17.291 -4.650 11.164 1.00 94.19 71 ARG A C 1
ATOM 567 O O . ARG A 1 71 ? -17.629 -4.681 9.989 1.00 94.19 71 ARG A O 1
ATOM 574 N N . LEU A 1 72 ? -16.164 -4.068 11.575 1.00 92.31 72 LEU A N 1
ATOM 575 C CA . LEU A 1 72 ? -15.170 -3.472 10.688 1.00 92.31 72 LEU A CA 1
ATOM 576 C C . LEU A 1 72 ? -13.757 -3.848 11.145 1.00 92.31 72 LEU A C 1
ATOM 578 O O . LEU A 1 72 ? -13.442 -3.805 12.334 1.00 92.31 72 LEU A O 1
ATOM 582 N N . SER A 1 73 ? -12.895 -4.188 10.190 1.00 88.38 73 SER A N 1
ATOM 583 C CA . SER A 1 73 ? -11.466 -4.420 10.412 1.00 88.38 73 SER A CA 1
ATOM 584 C C . SER A 1 73 ? -10.654 -3.514 9.500 1.00 88.38 73 SER A C 1
ATOM 586 O O . SER A 1 73 ? -10.969 -3.402 8.318 1.00 88.38 73 SER A O 1
ATOM 588 N N . MET A 1 74 ? -9.589 -2.911 10.023 1.00 87.69 74 MET A N 1
ATOM 589 C CA . MET A 1 74 ? -8.676 -2.106 9.216 1.00 87.69 74 MET A CA 1
ATOM 590 C C . MET A 1 74 ? -7.457 -2.930 8.812 1.00 87.69 74 MET A C 1
ATOM 592 O O . MET A 1 74 ? -6.938 -3.725 9.596 1.00 87.69 74 MET A O 1
ATOM 596 N N . GLN A 1 75 ? -6.982 -2.717 7.592 1.00 83.88 75 GLN A N 1
ATOM 597 C CA . GLN A 1 75 ? -5.805 -3.383 7.054 1.00 83.88 75 GLN A CA 1
ATOM 598 C C . GLN A 1 75 ? -4.878 -2.334 6.449 1.00 83.88 75 GLN A C 1
ATOM 600 O O . GLN A 1 75 ? -5.327 -1.338 5.875 1.00 83.88 75 GLN A O 1
ATOM 605 N N . LYS A 1 76 ? -3.574 -2.547 6.584 1.00 81.00 76 LYS A N 1
ATOM 606 C CA . LYS A 1 76 ? -2.583 -1.837 5.787 1.00 81.00 76 LYS A CA 1
ATOM 607 C C . LYS A 1 76 ? -2.464 -2.563 4.460 1.00 81.00 76 LYS A C 1
ATOM 609 O O . LYS A 1 76 ? -2.295 -3.777 4.429 1.00 81.00 76 LYS A O 1
ATOM 614 N N . PHE A 1 77 ? -2.511 -1.792 3.392 1.00 76.19 77 PHE A N 1
ATOM 615 C CA . PHE A 1 77 ? -2.406 -2.280 2.034 1.00 76.19 77 PHE A CA 1
ATOM 616 C C . PHE A 1 77 ? -1.238 -1.586 1.344 1.00 76.19 77 PHE A C 1
ATOM 618 O O . PHE A 1 77 ? -1.090 -0.366 1.482 1.00 76.19 77 PHE A O 1
ATOM 625 N N . ALA A 1 78 ? -0.423 -2.349 0.623 1.00 77.12 78 ALA A N 1
ATOM 626 C CA . ALA A 1 78 ? 0.627 -1.824 -0.233 1.00 77.12 78 ALA A CA 1
ATOM 627 C C . ALA A 1 78 ? 0.671 -2.601 -1.553 1.00 77.12 78 ALA A C 1
ATOM 629 O O . ALA A 1 78 ? 0.682 -3.834 -1.570 1.00 77.12 78 ALA A O 1
ATOM 630 N N . LEU A 1 79 ? 0.737 -1.854 -2.651 1.00 77.12 79 LEU A N 1
ATOM 631 C CA . LEU A 1 79 ? 0.993 -2.369 -3.986 1.00 77.12 79 LEU A CA 1
ATOM 632 C C . LEU A 1 79 ? 2.275 -1.715 -4.498 1.00 77.12 79 LEU A C 1
ATOM 634 O O . LEU A 1 79 ? 2.390 -0.486 -4.544 1.00 77.12 79 LEU A O 1
ATOM 638 N N . ASN A 1 80 ? 3.226 -2.558 -4.870 1.00 77.75 80 ASN A N 1
ATOM 639 C CA . ASN A 1 80 ? 4.534 -2.157 -5.347 1.00 77.75 80 ASN A CA 1
ATOM 640 C C . ASN A 1 80 ? 4.812 -2.826 -6.687 1.00 77.75 80 ASN A C 1
ATOM 642 O O . ASN A 1 80 ? 4.526 -4.010 -6.864 1.00 77.75 80 ASN A O 1
ATOM 646 N N . ILE A 1 81 ? 5.390 -2.068 -7.614 1.00 81.12 81 ILE A N 1
ATOM 647 C CA . ILE A 1 81 ? 5.777 -2.572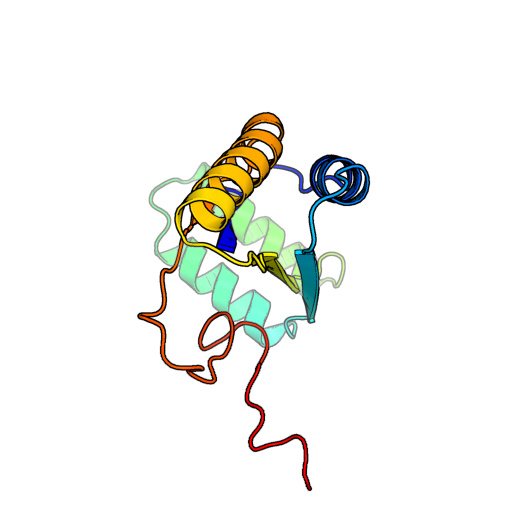 -8.934 1.00 81.12 81 ILE A CA 1
ATOM 648 C C . ILE A 1 81 ? 7.272 -2.354 -9.114 1.00 81.12 81 ILE A C 1
ATOM 650 O O . ILE A 1 81 ? 7.761 -1.223 -8.970 1.00 81.12 81 ILE A O 1
ATOM 654 N N . LEU A 1 82 ? 7.981 -3.436 -9.427 1.00 83.31 82 LEU A N 1
ATOM 655 C CA . LEU A 1 82 ? 9.379 -3.414 -9.833 1.00 83.31 82 LEU A CA 1
ATOM 656 C C . LEU A 1 82 ? 9.452 -3.624 -11.343 1.00 83.31 82 LEU A C 1
ATOM 658 O O . LEU A 1 82 ? 8.987 -4.641 -11.842 1.00 83.31 82 LEU A O 1
ATOM 662 N N . ILE A 1 83 ? 10.047 -2.670 -12.050 1.00 81.44 83 ILE A N 1
ATOM 663 C CA . ILE A 1 83 ? 10.235 -2.714 -13.502 1.00 81.44 83 ILE A CA 1
ATOM 664 C C . ILE A 1 83 ? 11.707 -3.022 -13.767 1.00 81.44 83 ILE A C 1
ATOM 666 O O . ILE A 1 83 ? 12.581 -2.447 -13.112 1.00 81.44 83 ILE A O 1
ATOM 670 N N . LYS A 1 84 ? 11.980 -3.945 -14.691 1.00 80.31 84 LYS A N 1
ATOM 671 C CA . LYS A 1 84 ? 13.342 -4.330 -15.079 1.00 80.31 84 LYS A CA 1
ATOM 672 C C . LYS A 1 84 ? 13.515 -4.068 -16.565 1.00 80.31 84 LYS A C 1
ATOM 674 O O . LYS A 1 84 ? 12.769 -4.610 -17.366 1.00 80.31 84 LYS A O 1
ATOM 679 N N . ALA A 1 85 ? 14.529 -3.302 -16.938 1.00 83.19 85 ALA A N 1
ATOM 680 C CA . ALA A 1 85 ? 14.809 -3.004 -18.335 1.00 83.19 85 ALA A CA 1
ATOM 681 C C . ALA A 1 85 ? 16.322 -3.034 -18.606 1.00 83.19 85 ALA A C 1
ATOM 683 O O . ALA A 1 85 ? 17.107 -2.817 -17.677 1.00 83.19 85 ALA A O 1
ATOM 684 N N . PRO A 1 86 ? 16.746 -3.337 -19.846 1.00 83.75 86 PRO A N 1
ATOM 685 C CA . PRO A 1 86 ? 18.163 -3.454 -20.190 1.00 83.75 86 PRO A CA 1
ATOM 686 C C . PRO A 1 86 ? 18.855 -2.093 -20.352 1.00 83.75 86 PRO A C 1
ATOM 688 O O . PRO A 1 86 ? 20.078 -2.020 -20.237 1.00 83.75 86 PRO A O 1
ATOM 691 N N . SER A 1 87 ? 18.094 -1.023 -20.593 1.00 85.62 87 SER A N 1
ATOM 692 C CA . SER A 1 87 ? 18.588 0.346 -20.737 1.00 85.62 87 SER A CA 1
ATOM 693 C C . SER A 1 87 ? 17.747 1.327 -19.914 1.00 85.62 87 SER A C 1
ATOM 695 O O . SER A 1 87 ? 16.632 1.013 -19.492 1.00 85.62 87 SER A O 1
ATOM 697 N N . LEU A 1 88 ? 18.288 2.525 -19.672 1.00 81.75 88 LEU A N 1
ATOM 698 C CA . LEU A 1 88 ? 17.548 3.598 -19.003 1.00 81.75 88 LEU A CA 1
ATOM 699 C C . LEU A 1 88 ? 16.370 4.084 -19.861 1.00 81.75 88 LEU A C 1
ATOM 701 O O . LEU A 1 88 ? 15.288 4.300 -19.334 1.00 81.75 88 LEU A O 1
ATOM 705 N N . GLU A 1 89 ? 16.563 4.182 -21.177 1.00 88.31 89 GLU A N 1
ATOM 706 C CA . GLU A 1 89 ? 15.520 4.593 -22.124 1.00 88.31 89 GLU A CA 1
ATOM 707 C C . GLU A 1 89 ? 14.331 3.619 -22.095 1.00 88.31 89 GLU A C 1
ATOM 709 O O . GLU A 1 89 ? 13.179 4.044 -21.984 1.00 88.31 89 GLU A O 1
ATOM 714 N N . ASP A 1 90 ? 14.607 2.310 -22.085 1.00 84.94 90 ASP A N 1
ATOM 715 C CA . ASP A 1 90 ? 13.572 1.281 -21.946 1.00 84.94 90 ASP A CA 1
ATOM 716 C C . ASP A 1 90 ? 12.896 1.334 -20.568 1.00 84.94 90 ASP A C 1
ATOM 718 O O . ASP A 1 90 ? 11.681 1.151 -20.461 1.00 84.94 90 ASP A O 1
ATOM 722 N N . LEU A 1 91 ? 13.664 1.601 -19.505 1.00 84.25 91 LEU A N 1
ATOM 723 C CA . LEU A 1 91 ? 13.133 1.725 -18.146 1.00 84.25 91 LEU A CA 1
ATOM 724 C C . LEU A 1 91 ? 12.161 2.902 -18.030 1.00 84.25 91 LEU A C 1
ATOM 726 O O . LEU A 1 91 ? 11.093 2.755 -17.431 1.00 84.25 91 LEU A O 1
ATOM 730 N N . ASP A 1 92 ? 12.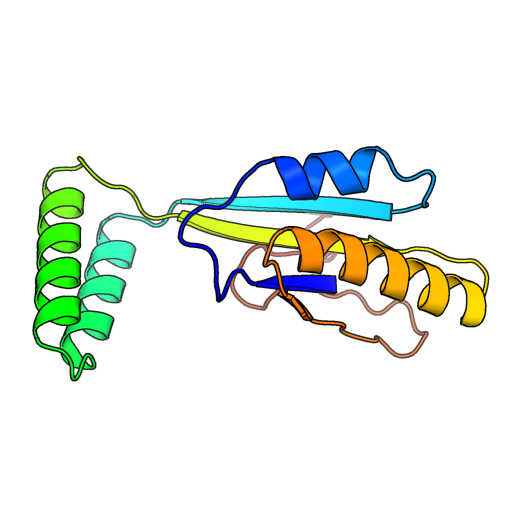509 4.049 -18.606 1.00 84.12 92 ASP A N 1
ATOM 731 C CA . ASP A 1 92 ? 11.696 5.264 -18.579 1.00 84.12 92 ASP A CA 1
ATOM 732 C C . ASP A 1 92 ? 10.420 5.103 -19.418 1.00 84.12 92 ASP A C 1
ATOM 734 O O . ASP A 1 92 ? 9.328 5.496 -18.981 1.00 84.12 92 ASP A O 1
ATOM 738 N N . ALA A 1 93 ? 10.525 4.451 -20.582 1.00 89.62 93 ALA A N 1
ATOM 739 C CA . ALA A 1 93 ? 9.379 4.129 -21.429 1.00 89.62 93 ALA A CA 1
ATOM 740 C C . ALA A 1 93 ? 8.398 3.183 -20.717 1.00 89.62 93 ALA A C 1
ATOM 742 O O . ALA A 1 93 ? 7.198 3.470 -20.635 1.00 89.62 93 ALA A O 1
ATOM 743 N N . GLN A 1 94 ? 8.904 2.091 -20.133 1.00 88.31 94 GLN A N 1
ATOM 744 C CA . GLN A 1 94 ? 8.086 1.144 -19.371 1.00 88.31 94 GLN A CA 1
ATOM 745 C C . GLN A 1 94 ? 7.484 1.799 -18.123 1.00 88.31 94 GLN A C 1
ATOM 747 O O . GLN A 1 94 ? 6.300 1.626 -17.841 1.00 88.31 94 GLN A O 1
ATOM 752 N N . THR A 1 95 ? 8.255 2.608 -17.395 1.00 85.88 95 THR A N 1
ATOM 753 C CA . THR A 1 95 ? 7.763 3.349 -16.223 1.00 85.88 95 THR A CA 1
ATOM 754 C C . THR A 1 95 ? 6.603 4.267 -16.595 1.00 85.88 95 THR A C 1
ATOM 756 O O . THR A 1 95 ? 5.567 4.246 -15.927 1.00 85.88 95 THR A O 1
ATOM 759 N N . SER A 1 96 ? 6.732 5.017 -17.690 1.00 88.25 96 SER A N 1
ATOM 760 C CA . SER A 1 96 ? 5.678 5.908 -18.187 1.00 88.25 96 SER A CA 1
ATOM 761 C C . SER A 1 96 ? 4.414 5.142 -18.587 1.00 88.25 96 SER A C 1
ATOM 763 O O . SER A 1 96 ? 3.311 5.558 -18.228 1.00 88.25 96 SER A O 1
ATOM 765 N N . LEU A 1 97 ? 4.559 3.992 -19.258 1.00 90.44 97 LEU A N 1
ATOM 766 C CA . LEU A 1 97 ? 3.438 3.112 -19.605 1.00 90.44 97 LEU A CA 1
ATOM 767 C C . LEU A 1 97 ? 2.683 2.647 -18.351 1.00 90.44 97 LEU A C 1
ATOM 769 O O . LEU A 1 97 ? 1.465 2.810 -18.262 1.00 90.44 97 LEU A O 1
ATOM 773 N N . ILE A 1 98 ? 3.406 2.106 -17.367 1.00 87.44 98 ILE A N 1
ATOM 774 C CA . ILE A 1 98 ? 2.826 1.594 -16.119 1.00 87.44 98 ILE A CA 1
ATOM 775 C C . ILE A 1 98 ? 2.125 2.708 -15.335 1.00 87.44 98 ILE A C 1
ATOM 777 O O . ILE A 1 98 ? 1.007 2.511 -14.858 1.00 87.44 98 ILE A O 1
ATOM 781 N N . LEU A 1 99 ? 2.724 3.896 -15.239 1.00 85.00 99 LEU A N 1
ATOM 782 C CA . LEU A 1 99 ? 2.083 5.046 -14.595 1.00 85.00 99 LEU A CA 1
ATOM 783 C C . LEU A 1 99 ? 0.816 5.485 -15.326 1.00 85.00 99 LEU A C 1
ATOM 785 O O . LEU A 1 99 ? -0.180 5.781 -14.671 1.00 85.00 99 LEU A O 1
ATOM 789 N N . GLY A 1 100 ? 0.822 5.472 -16.660 1.00 87.81 100 GLY A N 1
ATOM 790 C CA . GLY A 1 100 ? -0.362 5.770 -17.462 1.00 87.81 100 GLY A CA 1
ATOM 791 C C . GLY A 1 100 ? -1.509 4.785 -17.222 1.00 87.81 100 GLY A C 1
ATOM 792 O O . GLY A 1 100 ? -2.664 5.199 -17.141 1.00 87.81 100 GLY A O 1
ATOM 793 N N . LEU A 1 101 ? -1.210 3.491 -17.064 1.00 88.00 101 LEU A N 1
ATOM 794 C CA . LEU A 1 101 ? -2.216 2.473 -16.734 1.00 88.00 101 LEU A CA 1
ATOM 795 C C . LEU A 1 101 ? -2.813 2.685 -15.341 1.00 88.00 101 LEU A C 1
ATOM 797 O O . LEU A 1 101 ? -4.025 2.603 -15.177 1.00 88.00 101 LEU A O 1
ATOM 801 N N . LEU A 1 102 ? -1.974 2.994 -14.352 1.00 84.12 102 LEU A N 1
ATOM 802 C CA . LEU A 1 102 ? -2.421 3.283 -12.988 1.00 84.12 102 LEU A CA 1
ATOM 803 C C . LEU A 1 102 ? -3.268 4.557 -12.930 1.00 84.12 102 LEU A C 1
ATOM 805 O O . LEU A 1 102 ? -4.311 4.578 -12.278 1.00 84.12 102 LEU A O 1
ATOM 809 N N . PHE A 1 103 ? -2.853 5.592 -13.660 1.00 84.38 103 PHE A N 1
ATOM 810 C CA . PHE A 1 103 ? -3.551 6.870 -13.707 1.00 84.38 103 PHE A CA 1
ATOM 811 C C . PHE A 1 103 ? -4.975 6.736 -14.263 1.00 84.38 103 PHE A C 1
ATOM 813 O O . PHE A 1 103 ? -5.891 7.350 -13.724 1.00 84.38 103 PHE A O 1
ATOM 820 N N . LYS A 1 104 ? -5.192 5.881 -15.275 1.00 86.56 104 LYS A N 1
ATOM 821 C CA . LYS A 1 104 ? -6.541 5.583 -15.805 1.00 86.56 104 LYS A CA 1
ATOM 822 C C . LYS A 1 104 ? -7.503 5.039 -14.744 1.00 86.56 104 LYS A C 1
ATOM 824 O O . LYS A 1 104 ? -8.705 5.235 -14.863 1.00 86.56 104 LYS A O 1
ATOM 829 N N . GLU A 1 105 ? -6.967 4.402 -13.708 1.00 82.44 105 GLU A N 1
ATOM 830 C CA . GLU A 1 105 ? -7.722 3.830 -12.590 1.00 82.44 105 GLU A CA 1
ATOM 831 C C . GLU A 1 105 ? -7.671 4.717 -11.331 1.00 82.44 105 GLU A C 1
ATOM 833 O O . GLU A 1 105 ? -7.928 4.247 -10.221 1.00 82.44 105 GLU A O 1
ATOM 838 N N . ASN A 1 106 ? -7.326 6.003 -11.482 1.00 80.25 106 ASN A N 1
ATOM 839 C CA . ASN A 1 106 ? -7.189 6.986 -10.398 1.00 80.25 106 ASN A CA 1
ATOM 840 C C . ASN A 1 106 ? -6.171 6.575 -9.314 1.00 80.25 106 ASN A C 1
ATOM 842 O O . ASN A 1 106 ? -6.283 6.942 -8.137 1.00 80.25 106 ASN A O 1
ATOM 846 N N . LEU A 1 107 ? -5.159 5.794 -9.704 1.00 76.12 107 LEU A N 1
ATOM 847 C CA . LEU A 1 107 ? -4.037 5.424 -8.852 1.00 76.12 107 LEU A CA 1
ATOM 848 C C . LEU A 1 107 ? -2.824 6.283 -9.200 1.00 76.12 107 LEU A C 1
ATOM 850 O O . LEU A 1 107 ? -2.367 6.327 -10.341 1.00 76.12 107 LEU A O 1
ATOM 854 N N . VAL A 1 108 ? -2.253 6.927 -8.186 1.00 71.50 108 VAL A N 1
ATOM 855 C CA . VAL A 1 108 ? -1.053 7.746 -8.341 1.00 71.50 108 VAL A CA 1
ATOM 856 C C . VAL A 1 108 ? 0.163 6.902 -7.982 1.00 71.50 108 VAL A C 1
ATOM 858 O O . VAL A 1 108 ? 0.329 6.466 -6.839 1.00 71.50 108 VAL A O 1
ATOM 861 N N . GLY A 1 109 ? 1.026 6.666 -8.966 1.00 66.31 109 GLY A N 1
ATOM 862 C CA . GLY A 1 109 ? 2.324 6.042 -8.746 1.00 66.31 109 GLY A CA 1
ATOM 863 C C . GLY A 1 109 ? 3.368 7.069 -8.317 1.00 66.31 109 GLY A C 1
ATOM 864 O O . GLY A 1 109 ? 3.525 8.114 -8.941 1.00 66.31 109 GLY A O 1
ATOM 865 N N . VAL A 1 110 ? 4.109 6.758 -7.261 1.00 65.94 110 VAL A N 1
ATOM 866 C CA . VAL A 1 110 ? 5.309 7.488 -6.852 1.00 65.94 110 VAL A CA 1
ATOM 867 C C . VAL A 1 110 ? 6.518 6.736 -7.401 1.00 65.94 110 VAL A C 1
ATOM 869 O O . VAL A 1 110 ? 6.738 5.561 -7.073 1.00 65.94 110 VAL A O 1
ATOM 872 N N . ILE A 1 111 ? 7.276 7.401 -8.275 1.00 63.34 111 ILE A N 1
ATOM 873 C CA . ILE A 1 111 ? 8.556 6.892 -8.771 1.00 63.34 111 ILE A CA 1
ATOM 874 C C . ILE A 1 111 ? 9.603 7.117 -7.683 1.00 63.34 111 ILE A C 1
ATOM 876 O O . ILE A 1 111 ? 9.751 8.221 -7.168 1.00 63.34 111 ILE A O 1
ATOM 880 N N . GLU A 1 112 ? 10.353 6.069 -7.370 1.00 59.56 112 GLU A N 1
ATOM 881 C CA . GLU A 1 112 ? 11.540 6.151 -6.528 1.00 59.56 112 GLU A CA 1
ATOM 882 C C . GLU A 1 112 ? 12.706 5.601 -7.354 1.00 59.56 112 GLU A C 1
ATOM 884 O O . GLU A 1 112 ? 12.761 4.403 -7.638 1.00 59.56 112 GLU A O 1
ATOM 889 N N . THR A 1 113 ? 13.590 6.492 -7.813 1.00 51.47 113 THR A N 1
ATOM 890 C CA . THR A 1 113 ? 14.768 6.128 -8.610 1.00 51.47 113 THR A CA 1
ATOM 891 C C . THR A 1 113 ? 15.932 5.850 -7.670 1.00 51.47 113 THR A C 1
ATOM 893 O O . THR A 1 113 ? 16.424 6.750 -6.989 1.00 51.47 113 THR A O 1
ATOM 896 N N . PHE A 1 114 ? 16.398 4.606 -7.633 1.00 50.84 114 PHE A N 1
ATOM 897 C CA . PHE A 1 114 ? 17.588 4.233 -6.874 1.00 50.84 114 PHE A CA 1
ATOM 898 C C . PHE A 1 114 ? 18.791 4.275 -7.812 1.00 50.84 114 PHE A C 1
ATOM 900 O O . PHE A 1 114 ? 18.815 3.578 -8.824 1.00 50.84 114 PHE A O 1
ATOM 907 N N . GLY A 1 115 ? 19.776 5.121 -7.508 1.00 40.69 115 GLY A N 1
ATOM 908 C CA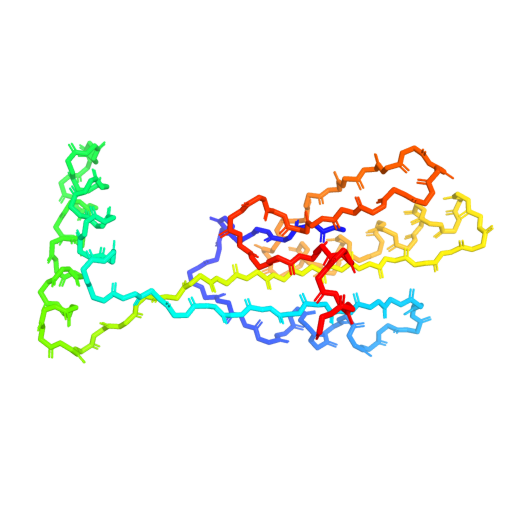 . GLY A 1 115 ? 20.954 5.311 -8.352 1.00 40.69 115 GLY A CA 1
ATOM 909 C C . GLY A 1 115 ? 21.779 4.033 -8.500 1.00 40.69 115 GLY A C 1
ATOM 910 O O . GLY A 1 115 ? 22.631 3.793 -7.655 1.00 40.69 115 GLY A O 1
ATOM 911 N N . LEU A 1 116 ? 21.499 3.251 -9.554 1.00 40.78 116 LEU A N 1
ATOM 912 C CA . LEU A 1 116 ? 22.251 2.185 -10.258 1.00 40.78 116 LEU A CA 1
ATOM 913 C C . LEU A 1 116 ? 23.121 1.172 -9.475 1.00 40.78 116 LEU A C 1
ATOM 915 O O . LEU A 1 116 ? 23.634 0.227 -10.068 1.00 40.78 116 LEU A O 1
ATOM 919 N N . LYS A 1 117 ? 23.285 1.281 -8.160 1.00 35.88 117 LYS A N 1
ATOM 920 C CA . LYS A 1 117 ? 23.812 0.221 -7.304 1.00 35.88 117 LYS A CA 1
ATOM 921 C C . LYS A 1 117 ? 22.621 -0.571 -6.803 1.00 35.88 117 LYS A C 1
ATOM 923 O O . LYS A 1 117 ? 21.664 0.030 -6.326 1.00 35.88 117 LYS A O 1
ATOM 928 N N . GLY A 1 118 ? 22.702 -1.901 -6.911 1.00 41.44 118 GLY A N 1
ATOM 929 C CA . GLY A 1 118 ? 21.734 -2.862 -6.375 1.00 41.44 118 GLY A CA 1
ATOM 930 C C . GLY A 1 118 ? 21.567 -2.686 -4.867 1.00 41.44 118 GLY A C 1
ATOM 931 O O . GLY A 1 118 ? 22.168 -3.389 -4.059 1.00 41.44 118 GLY A O 1
ATOM 932 N N . GLY A 1 119 ? 20.811 -1.661 -4.498 1.00 34.12 119 GLY A N 1
ATOM 933 C CA . GLY A 1 119 ? 20.581 -1.215 -3.146 1.00 34.12 119 GLY A CA 1
ATOM 934 C C . GLY A 1 119 ? 19.336 -1.900 -2.642 1.00 34.12 119 GLY A C 1
ATOM 935 O O . GLY A 1 119 ? 18.227 -1.451 -2.897 1.00 34.12 119 GLY A O 1
ATOM 936 N N . TYR A 1 120 ? 19.557 -3.011 -1.949 1.00 46.28 120 TYR A N 1
ATOM 937 C CA . TYR A 1 120 ? 18.679 -3.575 -0.935 1.00 46.28 120 TYR A CA 1
ATOM 938 C C . TYR A 1 120 ? 17.759 -2.516 -0.319 1.00 46.28 120 TYR A C 1
ATOM 940 O O . TYR A 1 120 ? 18.243 -1.748 0.506 1.00 46.28 120 TYR A O 1
ATOM 948 N N . PHE A 1 121 ? 16.462 -2.480 -0.646 1.00 42.69 121 PHE A N 1
ATOM 949 C CA . PHE A 1 121 ? 15.530 -1.723 0.187 1.00 42.69 121 PHE A CA 1
ATOM 950 C C . PHE A 1 121 ? 14.098 -2.245 0.222 1.00 42.69 121 PHE A C 1
ATOM 952 O O . PHE A 1 121 ? 13.550 -2.790 -0.735 1.00 42.69 121 PHE A O 1
ATOM 959 N N . SER A 1 122 ? 13.543 -2.037 1.415 1.00 36.91 122 SER A N 1
ATOM 960 C CA . SER A 1 122 ? 12.184 -2.309 1.838 1.00 36.91 122 SER A CA 1
ATOM 961 C C . SER A 1 122 ? 11.235 -1.279 1.243 1.00 36.91 122 SER A C 1
ATOM 963 O O . SER A 1 122 ? 11.430 -0.083 1.448 1.00 36.91 122 SER A O 1
ATOM 965 N N . PHE A 1 123 ? 10.177 -1.734 0.578 1.00 42.84 123 PHE A N 1
ATOM 966 C CA . PHE A 1 123 ? 9.068 -0.866 0.202 1.00 42.84 123 PHE A CA 1
ATOM 967 C C . PHE A 1 123 ? 8.391 -0.365 1.487 1.00 42.84 123 PHE A C 1
ATOM 969 O O . PHE A 1 123 ? 7.825 -1.158 2.230 1.00 42.84 123 PHE A O 1
ATOM 976 N N . PHE A 1 124 ? 8.496 0.938 1.760 1.00 46.97 124 PHE A N 1
ATOM 977 C CA . PHE A 1 124 ? 7.957 1.652 2.929 1.00 46.97 124 PHE A CA 1
ATOM 978 C C . PHE A 1 124 ? 8.466 1.171 4.314 1.00 46.97 124 PHE A C 1
ATOM 980 O O . PHE A 1 124 ? 8.202 0.038 4.714 1.00 46.97 124 PHE A O 1
ATOM 987 N N . PRO A 1 125 ? 9.089 2.044 5.137 1.00 38.28 125 PRO A N 1
ATOM 988 C CA . PRO A 1 125 ? 9.643 1.672 6.450 1.00 38.28 125 PRO A CA 1
ATOM 989 C C . PRO A 1 125 ? 8.662 1.082 7.485 1.00 38.28 125 PRO A C 1
ATOM 991 O O . PRO A 1 125 ? 9.106 0.622 8.528 1.00 38.28 125 PRO A O 1
ATOM 994 N N . GLU A 1 126 ? 7.348 1.052 7.227 1.00 42.31 126 GLU A N 1
ATOM 995 C CA . GLU A 1 126 ? 6.349 0.494 8.158 1.00 42.31 126 GLU A CA 1
ATOM 996 C C . GLU A 1 126 ? 5.252 -0.374 7.512 1.00 42.31 126 GLU A C 1
ATOM 998 O O . GLU A 1 126 ? 4.262 -0.724 8.178 1.00 42.31 126 GLU A O 1
ATOM 1003 N N . ARG A 1 127 ? 5.358 -0.697 6.215 1.00 51.34 127 ARG A N 1
ATOM 1004 C CA . ARG A 1 127 ? 4.279 -1.397 5.493 1.00 51.34 127 ARG A CA 1
ATOM 1005 C C . ARG A 1 127 ? 4.801 -2.489 4.569 1.00 51.34 127 ARG A C 1
ATOM 1007 O O . ARG A 1 127 ? 4.519 -2.469 3.382 1.00 51.34 127 ARG A O 1
ATOM 1014 N N . ILE A 1 128 ? 5.438 -3.474 5.204 1.00 46.66 128 ILE A N 1
ATOM 1015 C CA . ILE A 1 128 ? 5.806 -4.809 4.700 1.00 46.66 128 ILE A CA 1
ATOM 1016 C C . ILE A 1 128 ? 7.307 -4.941 4.389 1.00 46.66 128 ILE A C 1
ATOM 1018 O O . ILE A 1 128 ? 7.790 -4.659 3.298 1.00 46.66 128 ILE A O 1
ATOM 1022 N N . HIS A 1 129 ? 8.044 -5.390 5.412 1.00 45.16 129 HIS A N 1
ATOM 1023 C CA . HIS A 1 129 ? 9.490 -5.613 5.426 1.00 45.16 129 HIS A CA 1
ATOM 1024 C C . HIS A 1 129 ? 9.998 -6.357 4.183 1.00 45.16 129 HIS A C 1
ATOM 1026 O O . HIS A 1 129 ? 9.829 -7.568 4.053 1.00 45.16 129 HIS A O 1
ATOM 1032 N N . LEU A 1 130 ? 10.741 -5.654 3.333 1.00 46.28 130 LEU A N 1
ATOM 1033 C CA . LEU A 1 130 ? 11.563 -6.250 2.281 1.00 46.28 130 LEU A CA 1
ATOM 1034 C C . LEU A 1 130 ? 13.040 -6.031 2.624 1.00 46.28 130 LEU A C 1
ATOM 1036 O O . LEU A 1 130 ? 13.766 -5.289 1.973 1.00 46.28 130 LEU A O 1
ATOM 1040 N N . ASN A 1 131 ? 13.481 -6.685 3.704 1.00 35.97 131 ASN A N 1
ATOM 1041 C CA . ASN A 1 131 ? 14.886 -6.763 4.097 1.00 35.97 131 ASN A CA 1
ATOM 1042 C C . ASN A 1 131 ? 15.422 -8.174 3.801 1.00 35.97 131 ASN A C 1
ATOM 1044 O O . ASN A 1 131 ? 14.962 -9.154 4.381 1.00 35.97 131 ASN A O 1
ATOM 1048 N N . HIS A 1 132 ? 16.402 -8.300 2.903 1.00 36.97 132 HIS A N 1
ATOM 1049 C CA . HIS A 1 132 ? 17.022 -9.594 2.585 1.00 36.97 132 HIS A CA 1
ATOM 1050 C C . HIS A 1 132 ? 17.871 -10.153 3.745 1.00 36.97 132 HIS A C 1
ATOM 1052 O O . HIS A 1 132 ? 18.104 -11.358 3.798 1.00 36.97 132 HIS A O 1
ATOM 1058 N N . ARG A 1 133 ? 18.293 -9.328 4.721 1.00 39.00 133 ARG A N 1
ATOM 1059 C CA . ARG A 1 133 ? 19.079 -9.800 5.883 1.00 39.00 133 ARG A CA 1
ATOM 1060 C C . ARG A 1 133 ? 18.323 -10.755 6.822 1.00 39.00 133 ARG A C 1
ATOM 1062 O O . ARG A 1 133 ? 18.952 -11.323 7.700 1.00 39.00 133 ARG A O 1
ATOM 1069 N N . LEU A 1 134 ? 17.015 -10.950 6.631 1.00 37.59 134 LEU A N 1
ATOM 1070 C CA . LEU A 1 134 ? 16.188 -11.891 7.402 1.00 37.59 134 LEU A CA 1
ATOM 1071 C C . LEU A 1 134 ? 15.753 -13.133 6.602 1.00 37.59 134 LEU A C 1
ATOM 1073 O O . LEU A 1 134 ? 14.956 -13.915 7.102 1.00 37.59 134 LEU A O 1
ATOM 1077 N N . ARG A 1 135 ? 16.252 -13.342 5.370 1.00 37.03 135 ARG A N 1
ATOM 1078 C CA . ARG A 1 135 ? 15.988 -14.588 4.612 1.00 37.03 135 ARG A CA 1
ATOM 1079 C C . ARG A 1 135 ? 16.929 -15.745 4.967 1.00 37.03 135 ARG A C 1
ATOM 1081 O O . ARG A 1 135 ? 16.724 -16.845 4.475 1.00 37.03 135 ARG A O 1
ATOM 1088 N N . PHE A 1 136 ? 17.929 -15.502 5.813 1.00 36.62 136 PHE A N 1
ATOM 1089 C CA . PHE A 1 136 ? 18.808 -16.530 6.368 1.00 36.62 136 PHE A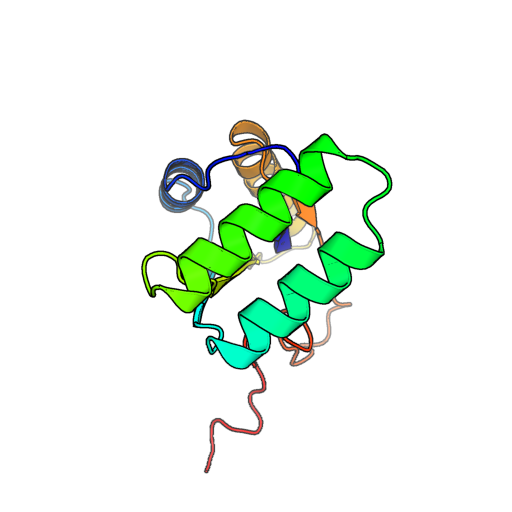 CA 1
ATOM 1090 C C . PHE A 1 136 ? 18.826 -16.418 7.896 1.00 36.62 136 PHE A C 1
ATOM 1092 O O . PHE A 1 136 ? 19.751 -15.847 8.472 1.00 36.62 136 PHE A O 1
ATOM 1099 N N . LEU A 1 137 ? 17.765 -16.929 8.519 1.00 32.91 137 LEU A N 1
ATOM 1100 C CA . LEU A 1 137 ? 17.732 -17.471 9.879 1.00 32.91 137 LEU A CA 1
ATOM 1101 C C . LEU A 1 137 ? 16.889 -18.745 9.837 1.00 32.91 137 LEU A C 1
ATOM 1103 O O . LEU A 1 137 ? 15.820 -18.695 9.185 1.00 32.91 137 LEU A O 1
#

Sequence (137 aa):
IGIKAYESERITSIAVGALLYQETPLDIIFSIEPMSVHKTLSFLKERAKFSMSNLVKNELLEYQELVKTKRLSMQKFALNILIKAPSLEDLDAQTSLILGLLFKENLVGVIETFGLKGGYFSFFPERIHLNHRLRFL

pLDDT: mean 75.61, std 18.77, range [32.91, 97.38]

Radius of gyration: 18.3 Å; Cα contacts (8 Å, |Δi|>4): 156; chains: 1; bounding box: 43×38×42 Å

Nearest PDB structures (foldseek):
  7o41-assembly1_B-1  TM=8.017E-01  e=3.375E-02  Escherichia coli
  8rtb-assembly1_B  TM=7.951E-01  e=7.326E-02  Escherichia coli
  8rtd-assembly1_h  TM=7.951E-01  e=8.892E-02  Escherichia coli
  8rtd-assembly1_V  TM=7.943E-01  e=9.485E-02  Escherichia coli
  6c96-assembly1_A  TM=3.643E-01  e=8.523E-01  Mus musculus

Organism: Helicobacter pylori (NCBI:txid210)

Mean predicted aligned error: 9.57 Å

Solvent-accessible surface area (backbone atoms only — not comparable to full-atom values): 8340 Å² total; per-residue (Å²): 62,48,58,43,69,84,79,49,99,65,93,68,67,60,48,58,51,59,56,71,72,46,99,61,65,61,48,79,48,76,48,76,45,78,49,52,68,68,59,44,45,53,52,38,52,52,51,36,72,71,44,90,45,69,68,62,27,50,52,36,49,51,52,43,52,33,37,76,70,68,76,43,83,54,64,50,77,41,48,36,42,48,79,64,56,97,44,69,69,55,37,53,53,52,48,52,51,54,42,52,53,30,44,78,63,46,29,48,64,43,83,73,86,72,84,90,58,96,68,89,66,44,59,56,101,86,61,61,88,44,60,74,85,69,77,76,123